Protein AF-A0A8X6PLT1-F1 (afdb_monomer)

Mean predicted aligned error: 8.07 Å

Structure (mmCIF, N/CA/C/O backbone):
data_AF-A0A8X6PLT1-F1
#
_entry.id   AF-A0A8X6PLT1-F1
#
loop_
_atom_site.group_PDB
_atom_site.id
_atom_site.type_symbol
_atom_site.label_atom_id
_atom_site.label_alt_id
_atom_site.label_comp_id
_atom_site.label_asym_id
_atom_site.label_entity_id
_atom_site.label_seq_id
_atom_site.pdbx_PDB_ins_code
_atom_site.Cartn_x
_atom_site.Cartn_y
_atom_site.Cartn_z
_atom_site.occupancy
_atom_site.B_iso_or_equiv
_atom_site.auth_seq_id
_atom_site.auth_comp_id
_atom_site.auth_asym_id
_atom_site.auth_atom_id
_atom_site.pdbx_PDB_model_num
ATOM 1 N N . MET A 1 1 ? 18.986 -14.093 -0.728 1.00 41.78 1 MET A N 1
ATOM 2 C CA . MET A 1 1 ? 19.903 -13.228 -1.509 1.00 41.78 1 MET A CA 1
ATOM 3 C C . MET A 1 1 ? 19.134 -12.634 -2.679 1.00 41.78 1 MET A C 1
ATOM 5 O O . MET A 1 1 ? 18.595 -13.390 -3.476 1.00 41.78 1 MET A O 1
ATOM 9 N N . ILE A 1 2 ? 19.023 -11.307 -2.758 1.00 55.34 2 ILE A N 1
ATOM 10 C CA . ILE A 1 2 ? 18.345 -10.617 -3.867 1.00 55.34 2 ILE A CA 1
ATOM 11 C C . ILE A 1 2 ? 19.277 -10.703 -5.090 1.00 55.34 2 ILE A C 1
ATOM 13 O O . ILE A 1 2 ? 20.409 -10.231 -5.026 1.00 55.34 2 ILE A O 1
ATOM 17 N N . GLY A 1 3 ? 18.845 -11.375 -6.166 1.00 66.81 3 GLY A N 1
ATOM 18 C CA . GLY A 1 3 ? 19.654 -11.617 -7.376 1.00 66.81 3 GLY A CA 1
ATOM 19 C C . GLY A 1 3 ? 20.048 -10.336 -8.128 1.00 66.81 3 GLY A C 1
ATOM 20 O O . GLY A 1 3 ? 19.697 -9.240 -7.708 1.00 66.81 3 GLY A O 1
ATOM 21 N N . THR A 1 4 ? 20.742 -10.442 -9.272 1.00 68.56 4 THR A N 1
ATOM 22 C CA . THR A 1 4 ? 21.209 -9.296 -10.103 1.00 68.56 4 THR A CA 1
ATOM 23 C C . THR A 1 4 ? 20.095 -8.633 -10.945 1.00 68.56 4 THR A C 1
ATOM 25 O O . THR A 1 4 ? 20.217 -8.442 -12.160 1.00 68.56 4 THR A O 1
ATOM 28 N N . GLY A 1 5 ? 18.973 -8.307 -10.297 1.00 61.84 5 GLY A N 1
ATOM 29 C CA . GLY A 1 5 ? 17.818 -7.620 -10.874 1.00 61.84 5 GLY A CA 1
ATOM 30 C C . GLY A 1 5 ? 18.051 -6.130 -11.154 1.00 61.84 5 GLY A C 1
ATOM 31 O O . GLY A 1 5 ? 19.169 -5.619 -11.083 1.00 61.84 5 GLY A O 1
ATOM 32 N N . LEU A 1 6 ? 16.975 -5.407 -11.490 1.00 60.16 6 LEU A N 1
ATOM 33 C CA . LEU A 1 6 ? 17.042 -3.983 -11.844 1.00 60.16 6 LEU A CA 1
ATOM 34 C C . LEU A 1 6 ? 17.748 -3.155 -10.763 1.00 60.16 6 LEU A C 1
ATOM 36 O O . LEU A 1 6 ? 18.572 -2.323 -11.103 1.00 60.16 6 LEU A O 1
ATOM 40 N N . ILE A 1 7 ? 17.479 -3.415 -9.485 1.00 62.38 7 ILE A N 1
ATOM 41 C CA . ILE A 1 7 ? 17.975 -2.607 -8.359 1.00 62.38 7 ILE A CA 1
ATOM 42 C C . ILE A 1 7 ? 19.452 -2.911 -8.026 1.00 62.38 7 ILE A C 1
ATOM 44 O O . ILE A 1 7 ? 20.154 -2.063 -7.491 1.00 62.38 7 ILE A O 1
ATOM 48 N N . THR A 1 8 ? 19.958 -4.088 -8.400 1.00 67.69 8 THR A N 1
ATOM 49 C CA . THR A 1 8 ? 21.261 -4.623 -7.950 1.00 67.69 8 THR A CA 1
ATOM 50 C C . THR A 1 8 ? 22.265 -4.848 -9.091 1.00 67.69 8 THR A C 1
ATOM 52 O O . THR A 1 8 ? 23.347 -5.392 -8.877 1.00 67.69 8 THR A O 1
ATOM 55 N N . SER A 1 9 ? 21.929 -4.467 -10.329 1.00 64.62 9 SER A N 1
ATOM 56 C CA . SER A 1 9 ? 22.768 -4.723 -11.510 1.00 64.62 9 SER A CA 1
ATOM 57 C C . SER A 1 9 ? 23.749 -3.580 -11.828 1.00 64.62 9 SER A C 1
ATOM 59 O O . SER A 1 9 ? 23.398 -2.405 -11.793 1.00 64.62 9 SER A O 1
ATOM 61 N N . PHE A 1 10 ? 24.991 -3.916 -12.205 1.00 69.38 10 PHE A N 1
ATOM 62 C CA . PHE A 1 10 ? 26.016 -2.936 -12.602 1.00 69.38 10 PHE A CA 1
ATOM 63 C C . PHE A 1 10 ? 25.623 -2.124 -13.861 1.00 69.38 10 PHE A C 1
ATOM 65 O O . PHE A 1 10 ? 24.939 -2.622 -14.762 1.00 69.38 10 PHE A O 1
ATOM 72 N N . ARG A 1 11 ? 26.118 -0.875 -13.934 1.00 65.56 11 ARG A N 1
ATOM 73 C CA . ARG A 1 11 ? 25.763 0.254 -14.838 1.00 65.56 11 ARG A CA 1
ATOM 74 C C . ARG A 1 11 ? 25.170 -0.093 -16.221 1.00 65.56 11 ARG A C 1
ATOM 76 O O . ARG A 1 11 ? 24.152 0.484 -16.601 1.00 65.56 11 ARG A O 1
ATOM 83 N N . LYS A 1 12 ? 25.772 -1.012 -16.992 1.00 70.25 12 LYS A N 1
ATOM 84 C CA . LYS A 1 12 ? 25.288 -1.400 -18.341 1.00 70.25 12 LYS A CA 1
ATOM 85 C C . LYS A 1 12 ? 23.996 -2.231 -18.306 1.00 70.25 12 LYS A C 1
ATOM 87 O O . LYS A 1 12 ? 23.088 -1.965 -19.093 1.00 70.25 12 LYS A O 1
ATOM 92 N N . LYS A 1 13 ? 23.893 -3.205 -17.393 1.00 71.94 13 LYS A N 1
ATOM 93 C CA . LYS A 1 13 ? 22.696 -4.052 -17.239 1.00 71.94 13 LYS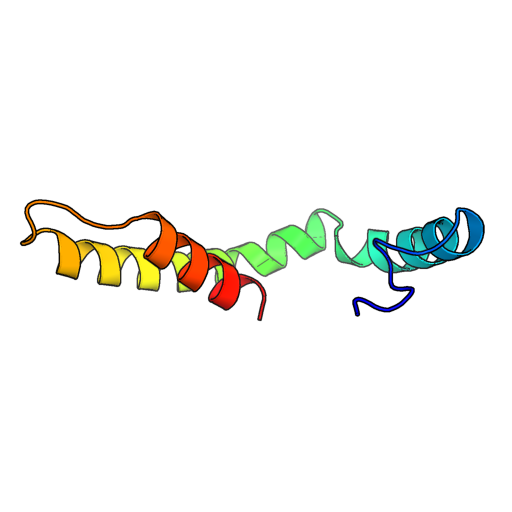 A CA 1
ATOM 94 C C . LYS A 1 13 ? 21.520 -3.239 -16.687 1.00 71.94 13 LYS A C 1
ATOM 96 O O . LYS A 1 13 ? 20.423 -3.342 -17.231 1.00 71.94 13 LYS A O 1
ATOM 101 N N . TRP A 1 14 ? 21.773 -2.362 -15.712 1.00 78.00 14 TRP A N 1
ATOM 102 C CA . TRP A 1 14 ? 20.776 -1.419 -15.191 1.00 78.00 14 TRP A CA 1
ATOM 103 C C . TRP A 1 14 ? 20.217 -0.511 -16.291 1.00 78.00 14 TRP A C 1
ATOM 105 O O . TRP A 1 14 ? 19.003 -0.437 -16.470 1.00 78.00 14 TRP A O 1
ATOM 115 N N . LYS A 1 15 ? 21.093 0.120 -17.091 1.00 77.00 15 LYS A N 1
ATOM 116 C CA . LYS A 1 15 ? 20.681 1.045 -18.161 1.00 77.00 15 LYS A CA 1
ATOM 117 C C . LYS A 1 15 ? 19.816 0.357 -19.222 1.00 77.00 15 LYS A C 1
ATOM 119 O O . LYS A 1 15 ? 18.804 0.920 -19.629 1.00 77.00 15 LYS A O 1
ATOM 124 N N . SER A 1 16 ? 20.191 -0.853 -19.647 1.00 80.38 16 SER A N 1
ATOM 125 C CA . SER A 1 16 ? 19.417 -1.631 -20.625 1.00 80.38 16 SER A CA 1
ATOM 126 C C . SER A 1 16 ? 18.030 -2.008 -20.086 1.00 80.38 16 SER A C 1
ATOM 128 O O . SER A 1 16 ? 17.016 -1.726 -20.723 1.00 80.38 16 SER A O 1
ATOM 130 N N . ARG A 1 17 ? 17.961 -2.543 -18.859 1.00 78.94 17 ARG A N 1
ATOM 131 C CA . ARG A 1 17 ? 16.688 -2.929 -18.227 1.00 78.94 17 ARG A CA 1
ATOM 132 C C . ARG A 1 17 ? 15.791 -1.726 -17.934 1.00 78.94 17 ARG A C 1
ATOM 134 O O . ARG A 1 17 ? 14.589 -1.801 -18.154 1.00 78.94 17 ARG A O 1
ATOM 141 N N . ARG A 1 18 ? 16.362 -0.598 -17.501 1.00 79.19 18 ARG A N 1
ATOM 142 C CA . ARG A 1 18 ? 15.604 0.639 -17.271 1.00 79.19 18 ARG A CA 1
ATOM 143 C C . ARG A 1 18 ? 15.055 1.217 -18.576 1.00 79.19 18 ARG A C 1
ATOM 145 O O . ARG A 1 18 ? 13.914 1.655 -18.596 1.00 79.19 18 ARG A O 1
ATOM 152 N N . LYS A 1 19 ? 15.807 1.140 -19.684 1.00 82.56 19 LYS A N 1
ATOM 153 C CA . LYS A 1 19 ? 15.300 1.524 -21.014 1.00 82.56 19 LYS A CA 1
ATOM 154 C C . LYS A 1 19 ? 14.110 0.659 -21.450 1.00 82.56 19 LYS A C 1
ATOM 156 O O . LYS A 1 19 ? 13.182 1.196 -22.038 1.00 82.56 19 LYS A O 1
ATOM 161 N N . LEU A 1 20 ? 14.128 -0.639 -21.139 1.00 80.19 20 LEU A N 1
ATOM 162 C CA . LEU A 1 20 ? 13.023 -1.556 -21.439 1.00 80.19 20 LEU A CA 1
ATOM 163 C C . LEU A 1 20 ? 11.782 -1.310 -20.564 1.00 80.19 20 LEU A C 1
ATOM 165 O O . LEU A 1 20 ? 10.670 -1.450 -21.052 1.00 80.19 20 LEU A O 1
ATOM 169 N N . LEU A 1 21 ? 11.969 -0.946 -19.291 1.00 79.31 21 LEU A N 1
ATOM 170 C CA . LEU A 1 21 ? 10.876 -0.772 -18.324 1.00 79.31 21 LEU A CA 1
ATOM 171 C C . LEU A 1 21 ? 10.270 0.632 -18.311 1.00 79.31 21 LEU A C 1
ATOM 173 O O . LEU A 1 21 ? 9.098 0.768 -17.989 1.00 79.31 21 LEU A O 1
ATOM 177 N N . ASN A 1 22 ? 11.027 1.675 -18.666 1.00 79.75 22 ASN A N 1
ATOM 178 C CA . ASN A 1 22 ? 10.530 3.056 -18.690 1.00 79.75 22 ASN A CA 1
ATOM 179 C C . ASN A 1 22 ? 9.197 3.231 -19.449 1.00 79.75 22 ASN A C 1
ATOM 181 O O . ASN A 1 22 ? 8.343 3.960 -18.945 1.00 79.75 22 ASN A O 1
ATOM 185 N N . PRO A 1 23 ? 8.964 2.575 -20.607 1.00 78.19 23 PRO A N 1
ATOM 186 C CA . PRO A 1 23 ? 7.677 2.637 -21.285 1.00 78.19 23 PRO A CA 1
ATOM 187 C C . PRO A 1 23 ? 6.530 2.113 -20.424 1.00 78.19 23 PRO A C 1
ATOM 189 O O . PRO A 1 23 ? 5.457 2.683 -20.511 1.00 78.19 23 PRO A O 1
ATOM 192 N N . CYS A 1 24 ? 6.744 1.116 -19.560 1.00 77.88 24 CYS A N 1
ATOM 193 C CA . CYS A 1 24 ? 5.718 0.548 -18.675 1.00 77.88 24 CYS A CA 1
ATOM 194 C C . CYS A 1 24 ? 5.301 1.483 -17.524 1.00 77.88 24 CYS A C 1
ATOM 196 O O . CYS A 1 24 ? 4.292 1.238 -16.877 1.00 77.88 24 CYS A O 1
ATOM 198 N N . PHE A 1 25 ? 6.053 2.561 -17.279 1.00 78.06 25 PHE A N 1
ATOM 199 C CA . PHE A 1 25 ? 5.775 3.555 -16.233 1.00 78.06 25 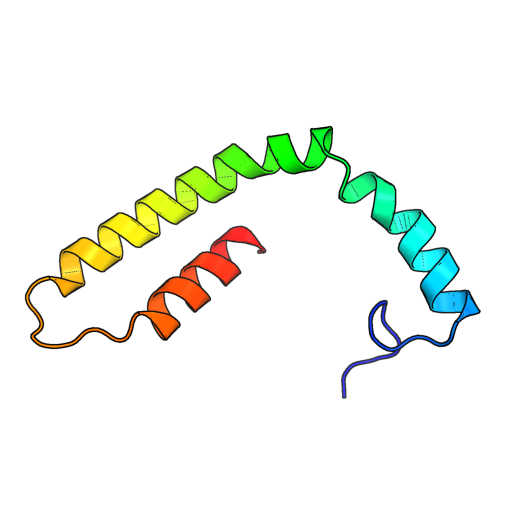PHE A CA 1
ATOM 200 C C . PHE A 1 25 ? 5.553 4.958 -16.813 1.00 78.06 25 PHE A C 1
ATOM 202 O O . PHE A 1 25 ? 5.751 5.964 -16.131 1.00 78.06 25 PHE A O 1
ATOM 209 N N . ASN A 1 26 ? 5.168 5.048 -18.088 1.00 83.25 26 ASN A N 1
ATOM 210 C CA . ASN A 1 26 ? 4.757 6.320 -18.671 1.00 83.25 26 ASN A CA 1
ATOM 211 C C . ASN A 1 26 ? 3.370 6.739 -18.141 1.00 83.25 26 ASN A C 1
ATOM 213 O O . ASN A 1 26 ? 2.577 5.903 -17.709 1.00 83.25 26 ASN A O 1
ATOM 217 N N . TYR A 1 27 ? 3.064 8.037 -18.202 1.00 83.69 27 TYR A N 1
ATOM 218 C CA . TYR A 1 27 ? 1.839 8.615 -17.636 1.00 83.69 27 TYR A CA 1
ATOM 219 C C . TYR A 1 27 ? 0.540 7.931 -18.098 1.00 83.69 27 TYR A C 1
ATOM 221 O O . TYR A 1 27 ? -0.361 7.728 -17.287 1.00 83.69 27 TYR A O 1
ATOM 229 N N . ALA A 1 28 ? 0.439 7.539 -19.372 1.00 85.00 28 ALA A N 1
ATOM 230 C CA . ALA A 1 28 ? -0.764 6.892 -19.894 1.00 85.00 28 ALA A CA 1
ATOM 231 C C . ALA A 1 28 ? -1.004 5.527 -19.236 1.00 85.00 28 ALA A C 1
ATOM 233 O O . ALA A 1 28 ? -2.140 5.179 -18.930 1.00 85.00 28 ALA A O 1
ATOM 234 N N . ILE A 1 29 ? 0.069 4.786 -18.956 1.00 85.19 29 ILE A N 1
ATOM 235 C CA . ILE A 1 29 ? -0.020 3.505 -18.255 1.00 85.19 29 ILE A CA 1
ATOM 236 C C . I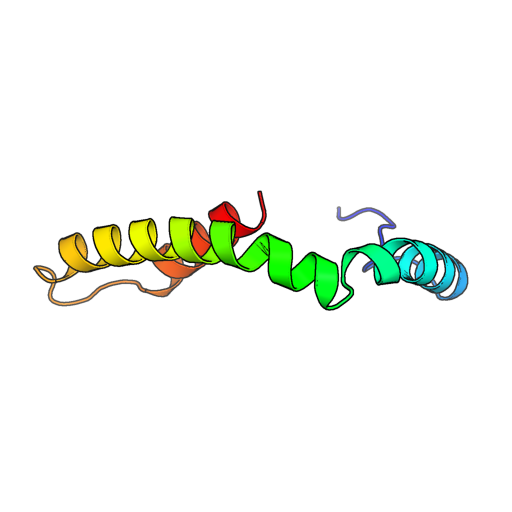LE A 1 29 ? -0.297 3.723 -16.765 1.00 85.19 29 ILE A C 1
ATOM 238 O O . ILE A 1 29 ? -1.150 3.041 -16.210 1.00 85.19 29 ILE A O 1
ATOM 242 N N . LEU A 1 30 ? 0.339 4.714 -16.129 1.00 85.44 30 LEU A N 1
ATOM 243 C CA . LEU A 1 30 ? 0.045 5.075 -14.734 1.00 85.44 30 LEU A CA 1
ATOM 244 C C . LEU A 1 30 ? -1.436 5.421 -14.533 1.00 85.44 30 LEU A C 1
ATOM 246 O O . LEU A 1 30 ? -2.037 5.009 -13.544 1.00 85.44 30 LEU A O 1
ATOM 250 N N . LYS A 1 31 ? -2.054 6.107 -15.502 1.00 88.44 31 LYS A N 1
ATOM 251 C CA . LYS A 1 31 ? -3.487 6.416 -15.470 1.00 88.44 31 LYS A CA 1
ATOM 252 C C . LYS A 1 31 ? -4.363 5.156 -15.473 1.00 88.44 31 LYS A C 1
ATOM 254 O O . LYS A 1 31 ? -5.402 5.152 -14.819 1.00 88.44 31 LYS A O 1
ATOM 259 N N . ASN A 1 32 ? -3.929 4.084 -16.136 1.00 87.81 32 ASN A N 1
ATOM 260 C CA . ASN A 1 32 ? -4.647 2.806 -16.150 1.00 87.81 32 ASN A CA 1
ATOM 261 C C . ASN A 1 32 ? -4.581 2.063 -14.806 1.00 87.81 32 ASN A C 1
ATOM 263 O O . ASN A 1 32 ? -5.412 1.194 -14.570 1.00 87.81 32 ASN A O 1
ATOM 267 N N . PHE A 1 33 ? -3.641 2.409 -13.919 1.00 88.00 33 PHE A N 1
ATOM 268 C CA . PHE A 1 33 ? -3.557 1.844 -12.567 1.00 88.00 33 PHE A CA 1
ATOM 269 C C . PHE A 1 33 ? -4.427 2.585 -11.539 1.00 88.00 33 PHE A C 1
ATOM 271 O O . PHE A 1 33 ? -4.709 2.038 -10.477 1.00 88.00 33 PHE A O 1
ATOM 278 N N . VAL A 1 34 ? -4.904 3.799 -11.848 1.00 91.44 34 VAL A N 1
ATOM 279 C CA . VAL A 1 34 ? -5.767 4.588 -10.946 1.00 91.44 34 VAL A CA 1
ATOM 280 C C . VAL A 1 34 ? -7.042 3.838 -10.523 1.00 91.44 34 VAL A C 1
ATOM 282 O O . VAL A 1 34 ? -7.372 3.888 -9.339 1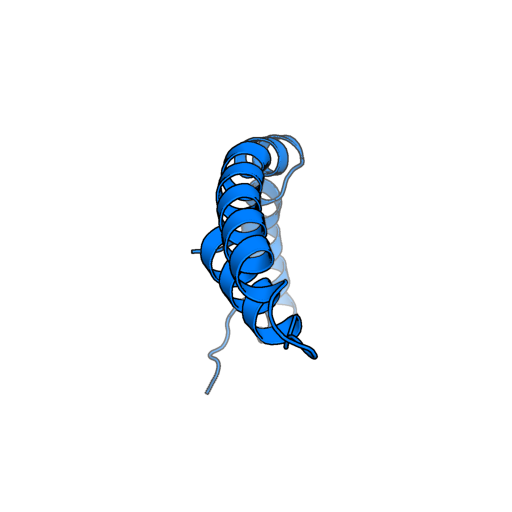.00 91.44 34 VAL A O 1
ATOM 285 N N . PRO A 1 35 ? -7.759 3.114 -11.409 1.00 93.94 35 PRO A N 1
ATOM 286 C CA . PRO A 1 35 ? -8.917 2.318 -11.002 1.00 93.94 35 PRO A CA 1
ATOM 287 C C . PRO A 1 35 ? -8.578 1.253 -9.950 1.00 93.94 35 PRO A C 1
ATOM 289 O O . PRO A 1 35 ? -9.289 1.150 -8.956 1.00 93.94 35 PRO A O 1
ATOM 292 N N . VAL A 1 36 ? -7.463 0.533 -10.123 1.00 92.56 36 VAL A N 1
ATOM 293 C CA . VAL A 1 36 ? -6.999 -0.497 -9.174 1.00 92.56 36 VAL A CA 1
ATOM 294 C C . VAL A 1 36 ? -6.629 0.137 -7.833 1.00 92.56 36 VAL A C 1
ATOM 296 O O . VAL A 1 36 ? -7.065 -0.327 -6.783 1.00 92.56 36 VAL A O 1
ATOM 299 N N . MET A 1 37 ? -5.894 1.254 -7.853 1.00 92.94 37 MET A N 1
ATOM 300 C CA . MET A 1 37 ? -5.568 2.006 -6.635 1.00 92.94 37 MET A CA 1
ATOM 301 C C . MET A 1 37 ? -6.828 2.454 -5.888 1.00 92.94 37 MET A C 1
ATOM 303 O O . MET A 1 37 ? -6.890 2.343 -4.664 1.00 92.94 37 MET A O 1
ATOM 307 N N . ASN A 1 38 ? -7.841 2.933 -6.614 1.00 95.06 38 ASN A N 1
ATOM 308 C CA . ASN A 1 38 ? -9.106 3.351 -6.019 1.00 95.06 38 ASN A CA 1
ATOM 309 C C . ASN A 1 38 ? -9.854 2.175 -5.387 1.00 95.06 38 ASN A C 1
ATOM 311 O O . ASN A 1 38 ? -10.346 2.319 -4.271 1.00 95.06 38 ASN A O 1
ATOM 315 N N . GLU A 1 39 ? -9.918 1.026 -6.061 1.00 95.56 39 GLU A N 1
ATOM 316 C CA . GLU A 1 39 ? -10.554 -0.184 -5.531 1.00 95.56 39 GLU A CA 1
ATOM 317 C C . GLU A 1 39 ? -9.905 -0.625 -4.213 1.00 95.56 39 GLU A C 1
ATOM 319 O O . GLU A 1 39 ? -10.593 -0.750 -3.196 1.00 95.56 39 GLU A O 1
ATOM 324 N N . GLN A 1 40 ? -8.575 -0.743 -4.186 1.00 95.06 40 GLN A N 1
ATOM 325 C CA . GLN A 1 40 ? -7.859 -1.131 -2.968 1.00 95.06 40 GLN A CA 1
ATOM 326 C C . GLN A 1 40 ? -7.966 -0.070 -1.867 1.00 95.06 40 GLN A C 1
ATOM 328 O O . GLN A 1 40 ? -8.084 -0.399 -0.687 1.00 95.06 40 GLN A O 1
ATOM 333 N N . THR A 1 41 ? -8.039 1.212 -2.233 1.00 94.12 41 THR A N 1
ATOM 334 C CA . THR A 1 41 ? -8.285 2.289 -1.263 1.00 94.12 41 THR A CA 1
ATOM 335 C C . THR A 1 41 ? -9.673 2.172 -0.625 1.00 94.12 41 THR A C 1
ATOM 337 O O . THR A 1 41 ? -9.811 2.432 0.569 1.00 94.12 41 THR A O 1
ATOM 340 N N . GLN A 1 42 ? -10.705 1.730 -1.355 1.00 97.06 42 GLN A N 1
ATOM 341 C CA . GLN A 1 42 ? -12.021 1.468 -0.752 1.00 97.06 42 GLN A CA 1
ATOM 342 C C . GLN A 1 42 ? -11.965 0.315 0.261 1.00 97.06 42 GLN A C 1
ATOM 344 O O . GLN A 1 42 ? -12.575 0.403 1.331 1.00 97.06 42 GLN A O 1
ATOM 349 N N . VAL A 1 43 ? -11.193 -0.737 -0.032 1.00 95.25 43 VAL A N 1
ATOM 350 C CA . VAL A 1 43 ? -10.941 -1.838 0.914 1.00 95.25 43 VAL A CA 1
ATOM 351 C C . VAL A 1 43 ? -10.208 -1.325 2.156 1.00 95.25 43 VAL A C 1
ATOM 353 O O . VAL A 1 43 ? -10.610 -1.637 3.278 1.00 95.25 43 VAL A O 1
ATOM 356 N N . LEU A 1 44 ? -9.188 -0.482 1.978 1.00 95.62 44 LEU A N 1
ATOM 357 C CA . LEU A 1 44 ? -8.461 0.154 3.078 1.00 95.62 44 LEU A CA 1
ATOM 358 C C . LEU A 1 44 ? -9.384 1.015 3.954 1.00 95.62 44 LEU A C 1
ATOM 360 O O . LEU A 1 44 ? -9.347 0.896 5.176 1.00 95.62 44 LEU A O 1
ATOM 364 N N . VAL A 1 45 ? -10.256 1.833 3.353 1.00 95.94 45 VAL A N 1
ATOM 365 C CA . VAL A 1 45 ? -11.250 2.637 4.086 1.00 95.94 45 VAL A CA 1
ATOM 366 C C . VAL A 1 45 ? -12.197 1.745 4.887 1.00 95.94 45 VAL A C 1
ATOM 368 O O . VAL A 1 45 ? -12.520 2.071 6.029 1.00 95.94 45 VAL A O 1
ATOM 371 N N . LYS A 1 46 ? -12.633 0.611 4.325 1.00 95.69 46 LYS A N 1
ATOM 372 C CA . LYS A 1 46 ? -13.460 -0.355 5.057 1.00 95.69 46 LYS A CA 1
ATOM 373 C C . LYS A 1 46 ? -12.719 -0.915 6.276 1.00 95.69 46 LYS A C 1
ATOM 375 O O . LYS A 1 46 ? -13.293 -0.912 7.358 1.00 95.69 46 LYS A O 1
ATOM 380 N N . ARG A 1 47 ? -11.447 -1.302 6.125 1.00 93.06 47 ARG A N 1
ATOM 381 C CA . ARG A 1 47 ? -10.617 -1.775 7.247 1.00 93.06 47 ARG A CA 1
ATOM 382 C C . ARG A 1 47 ? -10.426 -0.686 8.304 1.00 93.06 47 ARG A C 1
ATOM 384 O O . ARG A 1 47 ? -10.597 -0.955 9.481 1.00 93.06 47 ARG A O 1
ATOM 391 N N . PHE A 1 48 ? -10.182 0.564 7.909 1.00 94.44 48 PHE A N 1
ATOM 392 C CA . PHE A 1 48 ? -10.083 1.667 8.872 1.00 94.44 48 PHE A CA 1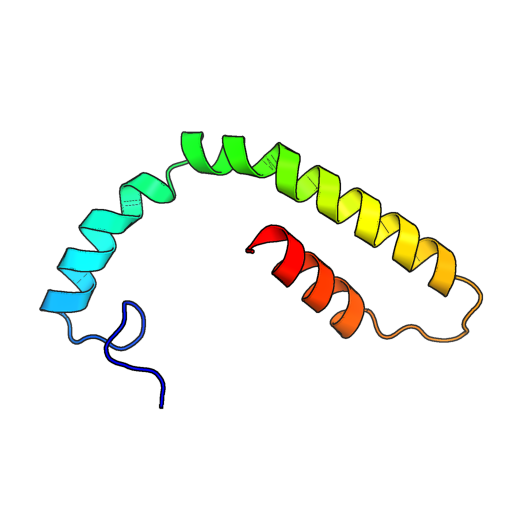
ATOM 393 C C . PHE A 1 48 ? -11.373 1.904 9.659 1.00 94.44 48 PHE A C 1
ATOM 395 O O . PHE A 1 48 ? -11.298 2.226 10.839 1.00 94.44 48 PHE A O 1
ATOM 402 N N . LYS A 1 49 ? -12.550 1.718 9.047 1.00 94.19 49 LYS A N 1
ATOM 403 C CA . LYS A 1 49 ? -13.832 1.810 9.765 1.00 94.19 49 LYS A CA 1
ATOM 404 C C . LYS A 1 49 ? -13.977 0.748 10.858 1.00 94.19 49 LYS A C 1
ATOM 406 O O . LYS A 1 49 ? -14.654 0.999 11.844 1.00 94.19 49 LYS A O 1
ATOM 411 N N . GLU A 1 50 ? -13.358 -0.418 10.700 1.00 91.50 50 GLU A N 1
ATOM 412 C CA . GLU A 1 50 ? -13.368 -1.484 11.713 1.00 91.50 50 GLU A CA 1
ATOM 413 C C . GLU A 1 50 ? -12.413 -1.172 12.881 1.00 91.50 50 GLU A C 1
ATOM 415 O O . GLU A 1 50 ? -12.585 -1.674 13.988 1.00 91.50 50 GLU A O 1
ATOM 420 N N . GLU A 1 51 ? -11.440 -0.289 12.660 1.00 92.38 51 GLU A N 1
ATOM 421 C CA . GLU A 1 51 ? -10.445 0.108 13.657 1.00 92.38 51 GLU A CA 1
ATOM 422 C C . GLU A 1 51 ? -10.887 1.312 14.509 1.00 92.38 51 GLU A C 1
ATOM 424 O O . GLU A 1 51 ? -10.293 1.571 15.552 1.00 92.38 51 GLU A O 1
ATOM 429 N N . THR A 1 52 ? -11.961 2.024 14.136 1.00 90.62 52 THR A N 1
ATOM 430 C CA . THR A 1 52 ? -12.419 3.230 14.860 1.00 90.62 52 THR A CA 1
ATOM 431 C C . THR A 1 52 ? -12.909 2.964 16.282 1.00 90.62 52 THR A C 1
ATOM 433 O O . THR A 1 52 ? -13.080 3.903 17.052 1.00 90.62 52 THR A O 1
ATOM 436 N N . SER A 1 53 ? -13.174 1.704 16.635 1.00 91.00 53 SER A N 1
ATOM 437 C CA . SER A 1 53 ? -13.544 1.308 17.997 1.00 91.00 53 SER A CA 1
ATOM 438 C C . SER A 1 53 ? -12.340 1.041 18.905 1.00 91.00 53 SER A C 1
ATOM 440 O O . SER A 1 53 ? -12.537 0.700 20.068 1.00 91.00 53 SER A O 1
ATOM 442 N N . LYS A 1 54 ? -11.108 1.123 18.385 1.00 91.19 54 LYS A N 1
ATOM 443 C CA . LYS A 1 54 ? -9.877 0.904 19.152 1.00 91.19 54 LYS A CA 1
ATOM 444 C C . LYS A 1 54 ? -9.279 2.239 19.586 1.00 91.19 54 LYS A C 1
ATOM 446 O O . LYS A 1 54 ? -9.271 3.194 18.816 1.00 91.19 54 LYS A O 1
ATOM 451 N N . ASP A 1 55 ? -8.689 2.264 20.779 1.00 91.06 55 ASP A N 1
ATOM 452 C CA . ASP A 1 55 ? -7.980 3.447 21.287 1.00 91.06 55 ASP A CA 1
ATOM 453 C C . ASP A 1 55 ? -6.736 3.782 20.449 1.00 91.06 55 ASP A C 1
ATOM 455 O O . ASP A 1 55 ? -6.385 4.947 20.271 1.00 91.06 55 ASP A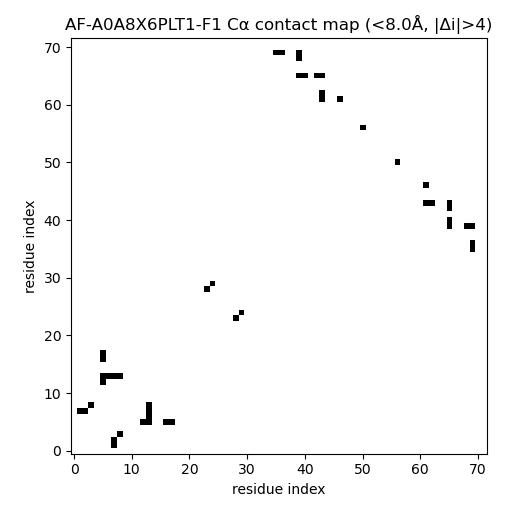 O 1
ATOM 459 N N . PHE A 1 56 ? -6.079 2.753 19.903 1.00 91.25 56 PHE A N 1
ATOM 460 C CA . PHE A 1 56 ? -4.910 2.887 19.039 1.00 91.25 56 PHE A CA 1
ATOM 461 C C . PHE A 1 56 ? -4.978 1.893 17.885 1.00 91.25 56 PHE A C 1
ATOM 463 O O . PHE A 1 56 ? -5.399 0.748 18.046 1.00 91.25 56 PHE A O 1
ATOM 470 N N . THR A 1 57 ? -4.523 2.338 16.718 1.00 91.81 57 THR A N 1
ATOM 471 C CA . TH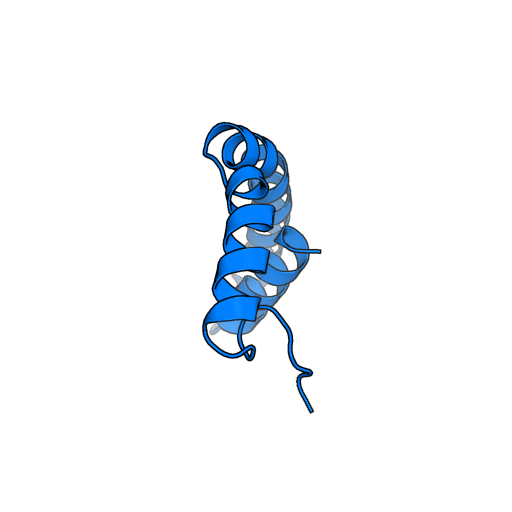R A 1 57 ? -4.486 1.544 15.488 1.00 91.81 57 THR A CA 1
ATOM 472 C C . THR A 1 57 ? -3.085 1.594 14.900 1.00 91.81 57 THR A C 1
ATOM 474 O O . THR A 1 57 ? -2.526 2.677 14.724 1.00 91.81 57 THR A O 1
ATOM 477 N N . ASP A 1 58 ? -2.530 0.435 14.546 1.00 90.94 58 ASP A N 1
ATOM 478 C CA . ASP A 1 58 ? -1.314 0.382 13.737 1.00 90.94 58 ASP A CA 1
ATOM 479 C C . ASP A 1 58 ? -1.648 0.608 12.255 1.00 90.94 58 ASP A C 1
ATOM 481 O O . ASP A 1 58 ? -2.041 -0.293 11.510 1.00 90.94 58 ASP A O 1
ATOM 485 N N . ILE A 1 59 ? -1.465 1.851 11.824 1.00 93.50 59 ILE A N 1
ATOM 486 C CA . ILE A 1 59 ? -1.732 2.291 10.454 1.00 93.50 59 ILE A CA 1
ATOM 487 C C . ILE A 1 59 ? -0.696 1.703 9.479 1.00 93.50 59 ILE A C 1
ATOM 489 O O . ILE A 1 59 ? -1.017 1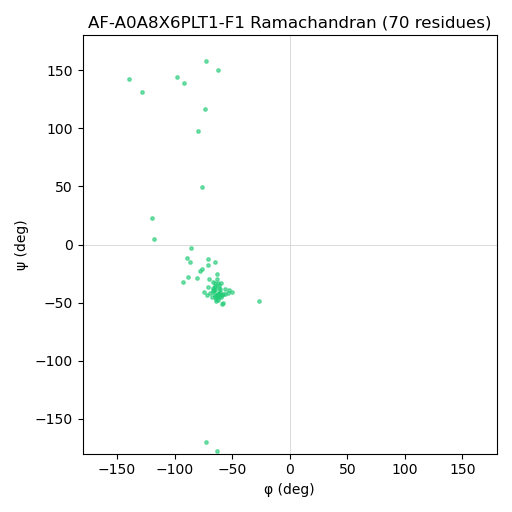.456 8.314 1.00 93.50 59 ILE A O 1
ATOM 493 N N . PHE A 1 60 ? 0.537 1.438 9.931 1.00 94.38 60 PHE A N 1
ATOM 494 C CA . PHE A 1 60 ? 1.605 0.961 9.051 1.00 94.38 60 PHE A CA 1
ATOM 495 C C . PHE A 1 60 ? 1.271 -0.407 8.457 1.00 94.38 60 PHE A C 1
ATOM 497 O O . PHE A 1 60 ? 1.427 -0.610 7.249 1.00 94.38 60 PHE A O 1
ATOM 504 N N . SER A 1 61 ? 0.750 -1.319 9.278 1.00 91.56 61 SER A N 1
ATOM 505 C CA . SER A 1 61 ? 0.311 -2.641 8.824 1.00 91.56 61 SER A CA 1
ATOM 506 C C . SER A 1 61 ? -0.822 -2.557 7.792 1.00 91.56 61 SER A C 1
ATOM 508 O O . SER A 1 61 ? -0.785 -3.246 6.771 1.00 91.56 61 SER A O 1
ATOM 510 N N . LEU A 1 62 ? -1.794 -1.661 7.996 1.00 93.62 62 LEU A N 1
ATOM 511 C CA . LEU A 1 62 ? -2.927 -1.474 7.080 1.00 93.62 62 LEU A CA 1
ATOM 512 C C . LEU A 1 62 ? -2.498 -0.886 5.730 1.00 93.62 62 LEU A C 1
ATOM 514 O O . LEU A 1 62 ? -2.905 -1.386 4.678 1.00 93.62 62 LEU A O 1
ATOM 518 N N . ILE A 1 63 ? -1.642 0.139 5.752 1.00 94.25 63 ILE A N 1
ATOM 519 C CA . ILE A 1 63 ? -1.105 0.759 4.534 1.00 94.25 63 ILE A CA 1
ATOM 520 C C . ILE A 1 63 ? -0.194 -0.219 3.790 1.00 94.25 63 ILE A C 1
ATOM 522 O O . ILE A 1 63 ? -0.265 -0.299 2.564 1.00 94.25 63 ILE A O 1
ATOM 526 N N . SER A 1 64 ? 0.635 -0.985 4.504 1.00 93.88 64 SER A N 1
ATOM 527 C CA . SER A 1 64 ? 1.521 -1.981 3.889 1.00 93.88 64 SER A CA 1
ATOM 528 C C . SER A 1 64 ? 0.728 -3.068 3.165 1.00 93.88 64 SER A C 1
ATOM 530 O O . SER A 1 64 ? 1.059 -3.401 2.029 1.00 93.88 64 SER A O 1
ATOM 532 N N . ALA A 1 65 ? -0.356 -3.560 3.776 1.00 92.12 65 ALA A N 1
ATOM 533 C CA . ALA A 1 65 ? -1.260 -4.513 3.136 1.00 92.12 65 ALA A CA 1
ATOM 534 C C . ALA A 1 65 ? -1.929 -3.915 1.886 1.00 92.12 65 ALA A C 1
ATOM 536 O O . ALA A 1 65 ? -1.857 -4.512 0.819 1.00 92.12 65 ALA A O 1
ATOM 537 N N . CYS A 1 66 ? -2.481 -2.699 1.977 1.00 93.38 66 CYS A N 1
ATOM 538 C CA . CYS A 1 66 ? -3.066 -2.018 0.816 1.00 93.38 66 CYS A CA 1
ATOM 539 C C . CYS A 1 66 ? -2.040 -1.780 -0.305 1.00 93.38 66 CYS A C 1
ATOM 541 O O . CYS A 1 66 ? -2.367 -1.885 -1.481 1.00 93.38 66 CYS A O 1
ATOM 543 N N . THR A 1 67 ? -0.795 -1.450 0.041 1.00 93.38 67 THR A N 1
ATOM 544 C CA . THR A 1 67 ? 0.276 -1.228 -0.941 1.00 93.38 67 THR A CA 1
ATOM 545 C C . THR A 1 67 ? 0.633 -2.523 -1.664 1.00 93.38 67 THR A C 1
ATOM 547 O O . THR A 1 67 ? 0.867 -2.500 -2.869 1.00 93.38 67 THR A O 1
ATOM 550 N N . LEU A 1 68 ? 0.649 -3.650 -0.945 1.00 92.62 68 LEU A N 1
ATOM 551 C CA . LEU A 1 68 ? 0.843 -4.968 -1.541 1.00 92.62 68 LEU A CA 1
ATOM 552 C C . LEU A 1 68 ? -0.309 -5.313 -2.495 1.00 92.62 68 LEU A C 1
ATOM 554 O O . LEU A 1 68 ? -0.040 -5.681 -3.633 1.00 92.62 68 LEU A O 1
ATOM 558 N N . ASP A 1 69 ? -1.556 -5.092 -2.069 1.00 90.00 69 ASP A N 1
ATOM 559 C CA . ASP A 1 69 ? -2.763 -5.349 -2.871 1.00 90.00 69 ASP A CA 1
ATOM 560 C C . ASP A 1 69 ? -2.835 -4.470 -4.143 1.00 90.00 69 ASP A C 1
ATOM 562 O O . ASP A 1 69 ? -3.463 -4.846 -5.125 1.00 90.00 69 ASP A O 1
ATOM 566 N N . VAL A 1 70 ? -2.191 -3.295 -4.152 1.00 89.75 70 VAL A N 1
ATOM 567 C CA . VAL A 1 70 ? -2.092 -2.414 -5.337 1.00 89.75 70 VAL A CA 1
ATOM 568 C C . VAL A 1 70 ? -1.006 -2.865 -6.322 1.00 89.75 70 VAL A C 1
ATOM 570 O O . VAL A 1 70 ? -1.096 -2.562 -7.513 1.00 89.75 70 VAL A O 1
ATOM 573 N N . ILE A 1 71 ? 0.055 -3.516 -5.836 1.00 88.00 71 ILE A N 1
ATOM 574 C CA . ILE A 1 71 ? 1.227 -3.896 -6.643 1.00 88.00 71 ILE A CA 1
ATOM 575 C C . ILE A 1 71 ? 1.101 -5.319 -7.212 1.00 88.00 71 ILE A C 1
ATOM 577 O O . ILE A 1 71 ? 1.658 -5.576 -8.285 1.00 88.00 71 ILE A 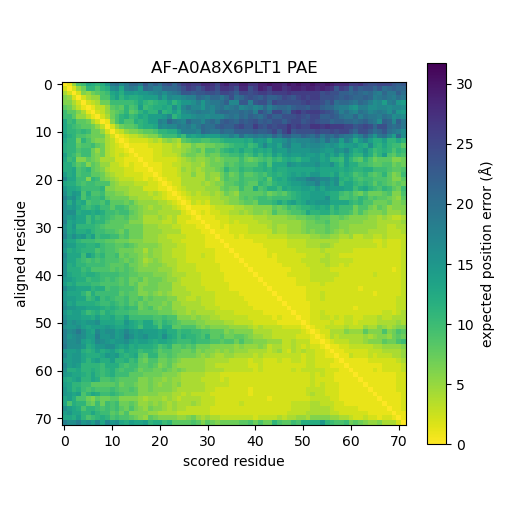O 1
ATOM 581 N N . CYS A 1 72 ? 0.443 -6.230 -6.488 1.00 73.25 72 CYS A N 1
ATOM 582 C CA . CYS A 1 72 ? 0.235 -7.632 -6.866 1.00 73.25 72 CYS A CA 1
ATOM 583 C C . CYS A 1 72 ? -0.934 -7.815 -7.840 1.00 73.25 72 CYS A C 1
ATOM 585 O O . CYS A 1 72 ? -0.769 -8.662 -8.749 1.00 73.25 72 CYS A O 1
#

Organism: Nephila pilipes (NCBI:txid299642)

Nearest PDB structures (foldseek):
  4v67-assembly1_B2  TM=4.809E-01  e=6.716E+00  Thermus thermophilus

pLDDT: mean 84.3, std 11.72, range [41.78, 97.06]

Foldseek 3Di:
DDDCDLVNPPDVVVVVVCVVCVVCPDPVNVVVLVVQLVVLVVVLVVVVVVCPVDPDDDVVVSVVVSVVSSVD

Sequence (72 aa):
MIGTGLITSFRKKWKSRRKLLNPCFNYAILKNFVPVMNEQTQVLVKRFKEETSKDFTDIFSLISACTLDVIC

InterPro domains:
  IPR001128 Cytochrome P450 [PF00067] (3-72)
  IPR036396 Cytochrome P450 superfamily [G3DSA:1.10.630.10] (1-72)
  IPR036396 Cytochrome P450 superfamily [SSF48264] (2-72)
  IPR050196 Cytochrome P450 Monooxygenases [PTHR24291] (2-72)

Solvent-accessible surface area (backbone atoms only — not comparable to full-atom values): 4361 Å² total; per-residue (Å²): 134,88,65,78,45,76,94,65,31,63,74,69,59,24,52,54,51,49,63,67,46,49,71,73,67,32,70,76,52,51,59,68,45,48,62,54,48,51,53,39,47,53,54,45,51,54,52,50,63,70,43,71,84,47,98,72,74,74,58,65,65,54,52,51,51,39,52,47,68,59,75,111

Radius of gyration: 17.51 Å; Cα contacts (8 Å, |Δi|>4): 24; chains: 1; bounding box: 40×22×43 Å

Secondary structure (DSSP, 8-state):
---S-TTT--HHHHHHHHHHHGGGGSHHHHHHHHHHHHHHHHHHHHHHHHHTTSS---HHHHHHHHHHHHH-